Protein AF-A0A0T5ZWZ6-F1 (afdb_monomer)

pLDDT: mean 79.71, std 15.13, range [37.84, 94.94]

Sequence (129 aa):
MPLNRIAGASETERLTGFVHGKEASDLEERFARALDRAGKDYRFEYLVLSNVGLPGEENQIDFVVEDIYPVEIDGNFTHKSAEQKAHDQQRDAILNEQLSDWGWYPIDRIPGDFLETQEAANQIVGEKF

Radius of gyration: 15.21 Å; Cα contacts (8 Å, |Δi|>4): 170; chains: 1; bounding box: 36×29×42 Å

Organism: NCBI:txid1576480

Secondary structure (DSSP, 8-state):
------TTS-TT----SEETTEE--HHHHHHHHHHHHHT--EEEEEE---S---TT---EEEEEETTTEEEEEE--GGG--HHHHHHHHHHHHHHHHHHHHTTPPPPEEEEGGGGSSHHHHHHHHHHH-

Nearest PDB structures (foldseek):
  8w2p-assembly1_A  TM=4.922E-01  e=2.908E-01  Geobacillus stearothermophilus
  4xtr-assembly1_B  TM=4.446E-01  e=2.533E+00  Saccharomyces cerevisiae S288C
  8btp-assembly1_A  TM=2.943E-01  e=5.941E+00  Bacillus cereus MSX-D12

Solvent-accessible surface area (backbone atoms only — not comparable to full-atom values): 7723 Å² total; per-residue (Å²): 135,87,77,88,76,76,93,74,72,61,99,78,72,83,76,82,50,50,51,98,88,39,85,34,54,75,43,54,35,28,42,52,50,21,33,57,71,72,70,49,54,66,40,75,64,39,71,54,91,61,99,68,66,63,91,94,54,80,52,60,37,50,28,27,39,74,86,38,41,35,32,37,76,38,68,66,73,88,72,66,49,74,65,55,52,53,49,53,53,52,52,49,53,49,48,31,54,57,31,46,77,72,71,29,49,62,74,42,75,45,55,31,82,55,27,76,40,58,67,43,16,36,48,53,41,72,74,73,111

Foldseek 3Di:
DDDDDPPDADPPPPDPCDDPRDGHDLLLSLLSVLCVVVVWDKDAFDFDPDPDADVPDGLTFGMDTPVAAGEHEAEAPPDDDPVNVVVVVVSQVRVQVVSVVVVHDGYHYDYSVQRSYSVSSNVVSVVPD

Structure (mmCIF, N/CA/C/O backbone):
data_AF-A0A0T5ZWZ6-F1
#
_entry.id   AF-A0A0T5ZWZ6-F1
#
loop_
_atom_site.group_PDB
_atom_site.id
_atom_site.type_symbol
_atom_site.label_atom_id
_atom_site.label_alt_id
_atom_site.label_comp_id
_atom_site.label_asym_id
_atom_site.label_entity_id
_atom_site.label_seq_id
_atom_site.pdbx_PDB_ins_code
_atom_site.Cartn_x
_atom_site.Cartn_y
_atom_site.Cartn_z
_atom_site.occupancy
_atom_site.B_iso_or_equiv
_atom_site.auth_seq_id
_atom_site.auth_comp_id
_atom_site.auth_asym_id
_atom_site.auth_atom_id
_atom_site.pdbx_PDB_model_num
ATOM 1 N N . MET A 1 1 ? 9.365 5.592 26.910 1.00 37.84 1 MET A N 1
ATOM 2 C CA . MET A 1 1 ? 9.157 6.967 26.406 1.00 37.84 1 MET A CA 1
ATOM 3 C C . MET A 1 1 ? 7.889 6.928 25.564 1.00 37.84 1 MET A C 1
ATOM 5 O O . MET A 1 1 ? 7.915 6.170 24.606 1.00 37.84 1 MET A O 1
ATOM 9 N N . PRO A 1 2 ? 6.767 7.586 25.907 1.00 43.12 2 PRO A N 1
ATOM 10 C CA . PRO A 1 2 ? 5.621 7.606 25.006 1.00 43.12 2 PRO A CA 1
ATOM 11 C C . PRO A 1 2 ? 5.779 8.741 23.986 1.00 43.12 2 PRO A C 1
ATOM 13 O O . PRO A 1 2 ? 6.059 9.881 24.356 1.00 43.12 2 PRO A O 1
ATOM 16 N N . LEU A 1 3 ? 5.645 8.388 22.706 1.00 48.25 3 LEU A N 1
ATOM 17 C CA . LEU A 1 3 ? 5.643 9.299 21.565 1.00 48.25 3 LEU A CA 1
ATOM 18 C C . LEU A 1 3 ? 4.309 10.055 21.490 1.00 48.25 3 LEU A C 1
ATOM 20 O O . LEU A 1 3 ? 3.244 9.539 21.829 1.00 48.25 3 LEU A O 1
ATOM 24 N N . ASN A 1 4 ? 4.421 11.313 21.084 1.00 48.41 4 ASN A N 1
ATOM 25 C CA . ASN A 1 4 ? 3.397 12.345 21.068 1.00 48.41 4 ASN A CA 1
ATOM 26 C C . ASN A 1 4 ? 2.281 11.997 20.059 1.00 48.41 4 ASN A C 1
ATOM 28 O O . ASN A 1 4 ? 2.391 12.322 18.880 1.00 48.41 4 ASN A O 1
ATOM 32 N N . ARG A 1 5 ? 1.225 11.305 20.509 1.00 48.03 5 ARG A N 1
ATOM 33 C CA . ARG A 1 5 ? 0.067 10.948 19.673 1.00 48.03 5 ARG A CA 1
ATOM 34 C C . ARG A 1 5 ? -0.740 12.213 19.367 1.00 48.03 5 ARG A C 1
ATOM 36 O O . ARG A 1 5 ? -1.247 12.859 20.283 1.00 48.03 5 ARG A O 1
ATOM 43 N N . ILE A 1 6 ? -0.819 12.584 18.092 1.00 52.12 6 ILE A N 1
ATOM 44 C CA . ILE A 1 6 ? -1.563 13.758 17.630 1.00 52.12 6 ILE A CA 1
ATOM 45 C C . ILE A 1 6 ? -3.054 13.501 17.890 1.00 52.12 6 ILE A C 1
ATOM 47 O O . ILE A 1 6 ? -3.626 12.507 17.445 1.00 52.12 6 ILE A O 1
ATOM 51 N N . ALA A 1 7 ? -3.663 14.379 18.685 1.00 42.72 7 ALA A N 1
ATOM 52 C CA . ALA A 1 7 ? -5.060 14.319 19.089 1.00 42.72 7 ALA A CA 1
ATOM 53 C C . ALA A 1 7 ? -5.979 14.647 17.900 1.00 42.72 7 ALA A C 1
ATOM 55 O O . ALA A 1 7 ? -6.340 15.800 17.684 1.00 42.72 7 ALA A O 1
ATOM 56 N N . GLY A 1 8 ? -6.320 13.625 17.117 1.00 41.38 8 GLY A N 1
ATOM 57 C CA . GLY A 1 8 ? -7.314 13.700 16.040 1.00 41.38 8 GLY A CA 1
ATOM 58 C C . GLY A 1 8 ? -8.100 12.404 15.815 1.00 41.38 8 GLY A C 1
ATOM 59 O O . GLY A 1 8 ? -9.098 12.420 15.106 1.00 41.38 8 GLY A O 1
ATOM 60 N N . ALA A 1 9 ? -7.703 11.289 16.437 1.00 45.16 9 ALA A N 1
ATOM 61 C CA . ALA A 1 9 ? -8.484 10.058 16.405 1.00 45.16 9 ALA A CA 1
ATOM 62 C C . ALA A 1 9 ? -9.731 10.230 17.280 1.00 45.16 9 ALA A C 1
ATOM 64 O O . ALA A 1 9 ? -9.617 10.546 18.468 1.00 45.16 9 ALA A O 1
ATOM 65 N N . SER A 1 10 ? -10.917 10.018 16.705 1.00 44.16 10 SER A N 1
ATOM 66 C CA . SER A 1 10 ? -12.135 9.862 17.499 1.00 44.16 10 SER A CA 1
ATOM 67 C C . SER A 1 10 ? -11.864 8.825 18.599 1.00 44.16 10 SER A C 1
ATOM 69 O O . SER A 1 10 ? -11.218 7.808 18.341 1.00 44.16 10 SER A O 1
ATOM 71 N N . GLU A 1 11 ? -12.327 9.060 19.832 1.00 44.25 11 GLU A N 1
ATOM 72 C CA . GLU A 1 11 ? -12.067 8.205 21.012 1.00 44.25 11 GLU A CA 1
ATOM 73 C C . GLU A 1 11 ? -12.544 6.732 20.864 1.00 44.25 11 GLU A C 1
ATOM 75 O O . GLU A 1 11 ? -12.440 5.931 21.796 1.00 44.25 11 GLU A O 1
ATOM 80 N N . THR A 1 12 ? -13.040 6.345 19.685 1.00 51.97 12 THR A N 1
ATOM 81 C CA . THR A 1 12 ? -13.617 5.041 19.349 1.00 51.97 12 THR A CA 1
ATOM 82 C C . THR A 1 12 ? -12.716 4.159 18.479 1.00 51.97 12 THR A C 1
ATOM 84 O O . THR A 1 12 ? -12.848 2.934 18.523 1.00 51.97 12 THR A O 1
ATOM 87 N N . GLU A 1 13 ? -11.767 4.721 17.725 1.00 62.12 13 GLU A N 1
ATOM 88 C CA . GLU A 1 13 ? -10.815 3.938 16.926 1.00 62.12 13 GLU A CA 1
ATOM 89 C C . GLU A 1 13 ? -9.613 3.553 17.789 1.00 62.12 13 GLU A C 1
ATOM 91 O O . GLU A 1 13 ? -8.617 4.267 17.892 1.00 62.12 13 GLU A O 1
ATOM 96 N N . ARG A 1 14 ? -9.692 2.396 18.449 1.00 72.56 14 ARG A N 1
ATOM 97 C CA . ARG A 1 14 ? -8.535 1.838 19.159 1.00 72.56 14 ARG A CA 1
ATOM 98 C C . ARG A 1 14 ? -7.536 1.278 18.154 1.00 72.56 14 ARG A C 1
ATOM 100 O O . ARG A 1 14 ? -7.573 0.078 17.904 1.00 72.56 14 ARG A O 1
ATOM 107 N N . LEU A 1 15 ? -6.708 2.131 17.559 1.00 81.44 15 LEU A N 1
ATOM 108 C CA . LEU A 1 15 ? -5.549 1.719 16.765 1.00 81.44 15 LEU A CA 1
ATOM 109 C C . LEU A 1 15 ? -4.487 1.117 17.691 1.00 81.44 15 LEU A C 1
ATOM 111 O O . LEU A 1 15 ? -4.283 1.577 18.820 1.00 81.44 15 LEU A O 1
ATOM 115 N N . THR A 1 16 ? -3.888 0.027 17.243 1.00 84.88 16 THR A N 1
ATOM 116 C CA . THR A 1 16 ? -2.896 -0.752 17.982 1.00 84.88 16 THR A CA 1
ATOM 117 C C . THR A 1 16 ? -1.470 -0.310 17.667 1.00 84.88 16 THR A C 1
ATOM 119 O O . THR A 1 16 ? -0.595 -0.509 18.508 1.00 84.88 16 T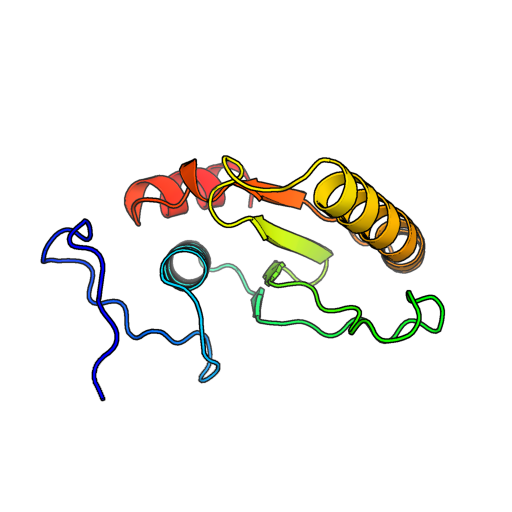HR A O 1
ATOM 122 N N . GLY A 1 17 ? -1.257 0.331 16.516 1.00 85.81 17 GLY A N 1
ATOM 123 C CA . GLY A 1 17 ? 0.043 0.623 15.917 1.00 85.81 17 GLY A CA 1
ATOM 124 C C . GLY A 1 17 ? 0.645 -0.577 15.185 1.00 85.81 17 GLY A C 1
ATOM 125 O O . GLY A 1 17 ? 1.853 -0.599 14.966 1.00 85.81 17 GLY A O 1
ATOM 126 N N . PHE A 1 18 ? -0.157 -1.607 14.881 1.00 87.62 18 PHE A N 1
ATOM 127 C CA . PHE A 1 18 ? 0.334 -2.841 14.272 1.00 87.62 18 PHE A CA 1
ATOM 128 C C . PHE A 1 18 ? -0.607 -3.403 13.206 1.00 87.62 18 PHE A C 1
ATOM 130 O O . PHE A 1 18 ? -1.823 -3.452 13.388 1.00 87.62 18 PHE A O 1
ATOM 137 N N . VAL A 1 19 ? -0.015 -3.950 12.142 1.00 89.06 19 VAL A N 1
ATOM 138 C CA . VAL A 1 19 ? -0.687 -4.768 11.123 1.00 89.06 19 VAL A CA 1
ATOM 139 C C . VAL A 1 19 ? 0.049 -6.101 11.019 1.00 89.06 19 VAL A C 1
ATOM 141 O O . VAL A 1 19 ? 1.259 -6.147 10.813 1.00 89.06 19 VAL A O 1
ATOM 144 N N . HIS A 1 20 ? -0.660 -7.215 11.229 1.00 88.94 20 HIS A N 1
ATOM 145 C CA . HIS A 1 20 ? -0.079 -8.570 11.234 1.00 88.94 20 HIS A CA 1
ATOM 146 C C . HIS A 1 20 ? 1.173 -8.736 12.129 1.00 88.94 20 HIS A C 1
ATOM 148 O O . HIS A 1 20 ? 2.060 -9.537 11.841 1.00 88.94 20 HIS A O 1
ATOM 154 N N . GLY A 1 21 ? 1.242 -7.990 13.237 1.00 86.19 21 GLY A N 1
ATOM 155 C CA . GLY A 1 21 ? 2.364 -8.030 14.183 1.00 86.19 21 GLY A CA 1
ATOM 156 C C . GLY A 1 21 ? 3.584 -7.195 13.781 1.00 86.19 21 GLY A C 1
ATOM 157 O O . GLY A 1 21 ? 4.572 -7.208 14.513 1.00 86.19 21 GLY A O 1
ATOM 158 N N . LYS A 1 22 ? 3.515 -6.463 12.666 1.00 87.50 22 LYS A N 1
ATOM 159 C CA . LYS A 1 22 ? 4.511 -5.467 12.257 1.00 87.50 22 LYS A CA 1
ATOM 160 C C . LYS A 1 22 ? 4.048 -4.065 12.633 1.00 87.50 22 LYS A C 1
ATOM 162 O O . LYS A 1 22 ? 2.842 -3.838 12.708 1.00 87.50 22 LYS A O 1
ATOM 167 N N . GLU A 1 23 ? 4.990 -3.170 12.916 1.00 87.69 23 GLU A N 1
ATOM 168 C CA . GLU A 1 23 ? 4.686 -1.768 13.226 1.00 87.69 23 GLU A CA 1
ATOM 169 C C . GLU A 1 23 ? 4.026 -1.111 12.012 1.00 87.69 23 GLU A C 1
ATOM 171 O O . GLU A 1 23 ? 4.444 -1.343 10.884 1.00 87.69 23 GLU A O 1
ATOM 176 N N . ALA A 1 24 ? 2.968 -0.345 12.247 1.00 87.62 24 ALA A N 1
ATOM 177 C CA . ALA A 1 24 ? 2.229 0.341 11.201 1.00 87.62 24 ALA A CA 1
ATOM 178 C C . ALA A 1 24 ? 1.825 1.730 11.689 1.00 87.62 24 ALA A C 1
ATOM 180 O O . ALA A 1 24 ? 1.517 1.932 12.869 1.00 87.62 2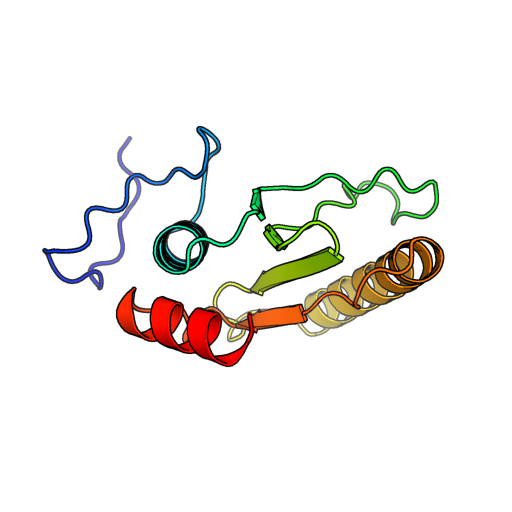4 ALA A O 1
ATOM 181 N N . SER A 1 25 ? 1.796 2.687 10.771 1.00 87.62 25 SER A N 1
ATOM 182 C CA . SER A 1 25 ? 1.211 3.996 11.021 1.00 87.62 25 SER A CA 1
ATOM 183 C C . SER A 1 25 ? -0.307 3.905 11.195 1.00 87.62 25 SER A C 1
ATOM 185 O O . SER A 1 25 ? -0.963 2.951 10.770 1.00 87.62 25 SER A O 1
ATOM 187 N N . ASP A 1 26 ? -0.891 4.952 11.781 1.00 88.00 26 ASP A N 1
ATOM 188 C CA . ASP A 1 26 ? -2.341 5.043 11.967 1.00 88.00 26 ASP A CA 1
ATOM 189 C C . ASP A 1 26 ? -3.110 4.926 10.632 1.00 88.00 26 ASP A C 1
ATOM 191 O O . ASP A 1 26 ? -4.213 4.383 10.598 1.0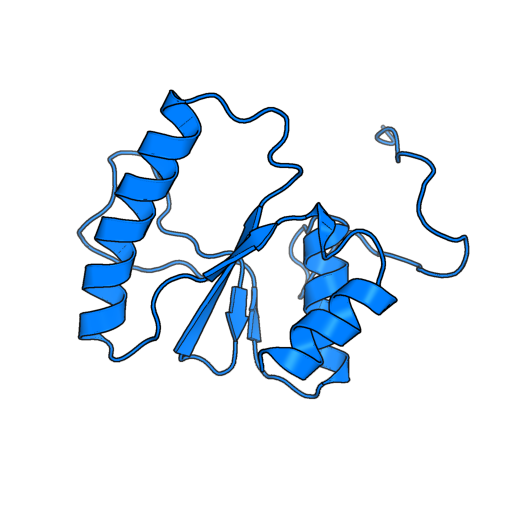0 88.00 26 ASP A O 1
ATOM 195 N N . LEU A 1 27 ? -2.532 5.420 9.529 1.00 90.38 27 LEU A N 1
ATOM 196 C CA . LEU A 1 27 ? -3.134 5.372 8.191 1.00 90.38 27 LEU A CA 1
ATOM 197 C C . LEU A 1 27 ? -3.115 3.950 7.620 1.00 90.38 27 LEU A C 1
ATOM 199 O O . LEU A 1 27 ? -4.135 3.466 7.128 1.00 90.38 27 LEU A O 1
ATOM 203 N N . GLU A 1 28 ? -1.975 3.270 7.727 1.00 90.69 28 GLU A N 1
ATOM 204 C CA . GLU A 1 28 ? -1.808 1.892 7.262 1.00 90.69 28 GLU A CA 1
ATOM 205 C C . GLU A 1 28 ? -2.678 0.929 8.070 1.00 90.69 28 GLU A C 1
ATOM 207 O O . GLU A 1 28 ? -3.333 0.064 7.494 1.00 90.69 28 GLU A O 1
ATOM 212 N N . GLU A 1 29 ? -2.773 1.105 9.393 1.00 91.69 29 GLU A N 1
ATOM 213 C CA . GLU A 1 29 ? -3.657 0.275 10.213 1.00 91.69 29 GLU A CA 1
ATOM 214 C C . GLU A 1 29 ? -5.136 0.487 9.857 1.00 91.69 29 GLU A C 1
ATOM 216 O O . GLU A 1 29 ? -5.901 -0.479 9.804 1.00 91.69 29 GLU A O 1
ATOM 221 N N . ARG A 1 30 ? -5.565 1.723 9.568 1.00 91.81 30 ARG A N 1
ATOM 222 C CA . ARG A 1 30 ? -6.935 1.977 9.086 1.00 91.81 30 ARG A CA 1
ATOM 223 C C . ARG A 1 30 ? -7.196 1.315 7.741 1.00 91.81 30 ARG A C 1
ATOM 225 O O . ARG A 1 30 ? -8.272 0.744 7.556 1.00 91.81 30 ARG A O 1
ATOM 232 N N . PHE A 1 31 ? -6.234 1.382 6.823 1.00 93.31 31 PHE A N 1
ATOM 233 C CA . PHE A 1 31 ? -6.337 0.739 5.517 1.00 93.31 31 PHE A CA 1
ATOM 234 C C . PHE A 1 31 ? -6.421 -0.786 5.652 1.00 93.31 31 PHE A C 1
ATOM 236 O O . PHE A 1 31 ? -7.354 -1.397 5.137 1.00 93.31 31 PHE A O 1
ATOM 243 N N . ALA A 1 32 ? -5.538 -1.384 6.451 1.00 93.19 32 ALA A N 1
ATOM 244 C CA . ALA A 1 32 ? -5.553 -2.805 6.789 1.00 93.19 32 ALA A CA 1
ATOM 245 C C . ALA A 1 32 ? -6.911 -3.250 7.358 1.00 93.19 32 ALA A C 1
ATOM 247 O O . ALA A 1 32 ? -7.529 -4.187 6.862 1.00 93.19 32 ALA A O 1
ATOM 248 N N . ARG A 1 33 ? -7.452 -2.507 8.331 1.00 92.31 33 ARG A N 1
ATOM 249 C CA . ARG A 1 33 ? -8.784 -2.775 8.902 1.00 92.31 33 ARG A CA 1
ATOM 250 C C . ARG A 1 33 ? -9.912 -2.659 7.885 1.00 92.31 33 ARG A C 1
ATOM 252 O O . ARG A 1 33 ? -10.907 -3.378 7.991 1.00 92.31 33 ARG A O 1
ATOM 259 N N . ALA A 1 34 ? -9.798 -1.730 6.940 1.00 93.06 34 ALA A N 1
ATOM 260 C CA . ALA A 1 34 ? -10.777 -1.575 5.874 1.00 93.06 34 ALA A CA 1
ATOM 261 C C . ALA A 1 34 ? -10.743 -2.781 4.919 1.00 93.06 34 ALA A C 1
ATOM 263 O O . ALA A 1 34 ? -11.805 -3.290 4.560 1.00 93.06 34 ALA A O 1
ATOM 264 N N . LEU A 1 35 ? -9.551 -3.289 4.588 1.00 94.19 35 LEU A N 1
ATOM 265 C CA . LEU A 1 35 ? -9.367 -4.521 3.813 1.00 94.19 35 LEU A CA 1
ATOM 266 C C . LEU A 1 35 ? -9.921 -5.749 4.551 1.00 94.19 35 LEU A C 1
ATOM 268 O O . LEU A 1 35 ? -10.729 -6.482 3.979 1.00 94.19 35 LEU A O 1
ATOM 272 N N . ASP A 1 36 ? -9.591 -5.913 5.838 1.00 92.44 36 ASP A N 1
ATOM 273 C CA . ASP A 1 36 ? -10.132 -6.978 6.698 1.00 92.44 36 ASP A CA 1
ATOM 274 C C . ASP A 1 36 ? -11.666 -6.957 6.712 1.00 92.44 36 ASP A C 1
ATOM 276 O O . ASP A 1 36 ? -12.334 -7.984 6.569 1.00 92.44 36 ASP A O 1
ATOM 280 N N . ARG A 1 37 ? -12.252 -5.762 6.859 1.00 90.44 37 ARG A N 1
ATOM 281 C CA . ARG A 1 37 ? -13.705 -5.565 6.851 1.00 90.44 37 ARG A CA 1
ATOM 282 C C . ARG A 1 37 ? -14.326 -5.933 5.503 1.00 90.44 37 ARG A C 1
ATOM 284 O O . ARG A 1 37 ? -15.429 -6.480 5.486 1.00 90.44 37 ARG A O 1
ATOM 291 N N . ALA A 1 38 ? -13.660 -5.602 4.401 1.00 91.00 38 ALA A N 1
ATOM 292 C CA . ALA A 1 38 ? -14.097 -5.934 3.049 1.00 91.00 38 ALA A CA 1
ATOM 293 C C . ALA A 1 38 ? -13.875 -7.417 2.694 1.00 91.00 38 ALA A C 1
ATOM 295 O O . ALA A 1 38 ? -14.344 -7.867 1.649 1.00 91.00 38 ALA A O 1
ATOM 296 N N . GLY A 1 39 ? -13.204 -8.185 3.562 1.00 91.69 39 GLY A N 1
ATOM 297 C CA . GLY A 1 39 ? -12.867 -9.586 3.317 1.00 91.69 39 GLY A CA 1
ATOM 298 C C . GLY A 1 39 ? -11.809 -9.751 2.229 1.00 91.69 39 GLY A C 1
ATOM 299 O O . GLY A 1 39 ? -11.849 -10.734 1.492 1.00 91.69 39 GLY A O 1
ATOM 300 N N . LYS A 1 40 ? -10.914 -8.767 2.091 1.00 93.50 40 LYS A N 1
ATOM 301 C CA . LYS A 1 40 ? -9.834 -8.770 1.108 1.00 93.50 40 LYS A CA 1
ATOM 302 C C . LYS A 1 40 ? -8.587 -9.384 1.718 1.00 93.50 40 LYS A C 1
ATOM 304 O O . LYS A 1 40 ? -8.150 -8.965 2.786 1.00 93.50 40 LYS A O 1
ATOM 309 N N . ASP A 1 41 ? -7.997 -10.341 1.015 1.00 94.12 41 ASP A N 1
ATOM 310 C CA . ASP A 1 41 ? -6.681 -10.857 1.373 1.00 94.12 41 ASP A CA 1
ATOM 311 C C . ASP A 1 41 ? -5.619 -9.811 1.032 1.00 94.12 41 ASP A C 1
ATOM 313 O O . ASP A 1 41 ? -5.645 -9.217 -0.049 1.00 94.12 41 ASP A O 1
ATOM 317 N N . TYR A 1 42 ? -4.671 -9.579 1.939 1.00 94.94 42 TYR A N 1
ATOM 318 C CA . TYR A 1 42 ? -3.561 -8.673 1.675 1.00 94.94 42 TYR A CA 1
ATOM 319 C C . TYR A 1 42 ? -2.279 -9.071 2.402 1.00 94.94 42 TYR A C 1
ATOM 321 O O . TYR A 1 42 ? -2.282 -9.729 3.447 1.00 94.94 42 TYR A O 1
ATOM 329 N N . ARG A 1 43 ? -1.152 -8.624 1.850 1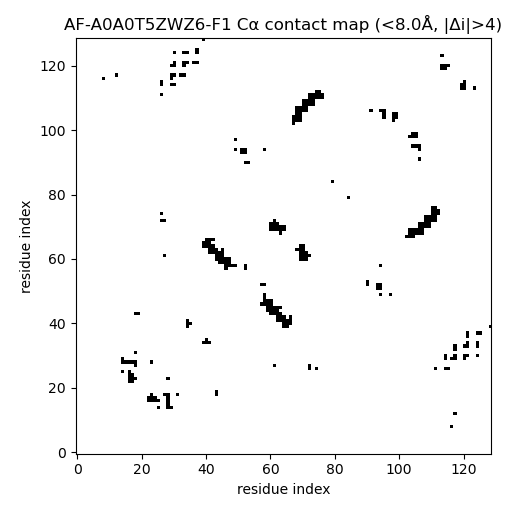.00 93.75 43 ARG A N 1
ATOM 330 C CA . ARG A 1 43 ? 0.174 -8.719 2.466 1.00 93.75 43 ARG A CA 1
ATOM 331 C C . ARG A 1 43 ? 0.627 -7.325 2.857 1.00 93.75 43 ARG A C 1
ATOM 333 O O . ARG A 1 43 ? 0.585 -6.433 2.022 1.00 93.75 43 ARG A O 1
ATOM 340 N N . PHE A 1 44 ? 1.062 -7.167 4.102 1.00 93.12 44 PHE A N 1
ATOM 341 C CA . PHE A 1 44 ? 1.619 -5.914 4.608 1.00 93.12 44 PHE A CA 1
ATOM 342 C C . PHE A 1 44 ? 3.148 -5.944 4.536 1.00 93.12 44 PHE A C 1
ATOM 344 O O . PHE A 1 44 ? 3.770 -6.947 4.927 1.00 93.12 44 PHE A O 1
ATOM 351 N N . GLU A 1 45 ? 3.741 -4.845 4.073 1.00 89.19 45 GLU A N 1
ATOM 352 C CA . GLU A 1 45 ? 5.179 -4.658 3.912 1.00 89.19 45 GLU A CA 1
ATOM 353 C C . GLU A 1 45 ? 5.793 -5.768 3.038 1.00 89.19 45 GLU A C 1
ATOM 355 O O . GLU A 1 45 ? 6.642 -6.560 3.473 1.00 89.19 45 GLU A O 1
ATOM 360 N N . TYR A 1 46 ? 5.295 -5.886 1.808 1.00 87.75 46 TYR A N 1
ATOM 361 C CA . TYR A 1 46 ? 5.716 -6.905 0.859 1.00 87.75 46 TYR A CA 1
ATOM 362 C C . TYR A 1 46 ? 7.045 -6.529 0.203 1.00 87.75 46 TYR A C 1
ATOM 364 O O . TYR A 1 46 ? 7.138 -5.557 -0.542 1.00 87.75 46 TYR A O 1
ATOM 372 N N . LEU A 1 47 ? 8.077 -7.336 0.448 1.00 85.56 47 LEU A N 1
ATOM 373 C CA . LEU A 1 47 ? 9.376 -7.173 -0.194 1.00 85.56 47 LEU A CA 1
ATOM 374 C C . LEU A 1 47 ? 9.351 -7.755 -1.613 1.00 85.56 47 LEU A C 1
ATOM 376 O O . LEU A 1 47 ? 9.250 -8.971 -1.803 1.00 85.56 47 LEU A O 1
ATOM 380 N N . VAL A 1 48 ? 9.514 -6.890 -2.608 1.00 80.69 48 VAL A N 1
ATOM 381 C CA . VAL A 1 48 ? 9.730 -7.259 -4.005 1.00 80.69 48 VAL A CA 1
ATOM 382 C C . VAL A 1 48 ? 11.197 -7.642 -4.178 1.00 80.69 48 VAL A C 1
ATOM 384 O O . VAL A 1 48 ? 12.097 -6.802 -4.201 1.00 80.69 48 VAL A O 1
ATOM 387 N N . LEU A 1 49 ? 11.450 -8.940 -4.330 1.00 73.25 49 LEU A N 1
ATOM 388 C CA . LEU A 1 49 ? 12.774 -9.467 -4.661 1.00 73.25 49 LEU A CA 1
ATOM 389 C C . LEU A 1 49 ? 13.084 -9.202 -6.140 1.00 73.25 49 LEU A C 1
ATOM 391 O O . LEU A 1 49 ? 13.003 -10.105 -6.971 1.00 73.25 49 LEU A O 1
ATOM 395 N N . SER A 1 50 ? 13.408 -7.957 -6.483 1.00 66.06 50 SER A N 1
ATOM 396 C CA . SER A 1 50 ? 13.890 -7.614 -7.820 1.00 66.06 50 SER A CA 1
ATOM 397 C C . SER A 1 50 ? 15.423 -7.538 -7.841 1.00 66.06 50 SER A C 1
ATOM 399 O O . SER A 1 50 ? 16.072 -7.164 -6.864 1.00 66.06 50 SER A O 1
ATOM 401 N N . ASN A 1 51 ? 16.010 -7.862 -8.995 1.00 60.97 51 ASN A N 1
ATOM 402 C CA . ASN A 1 51 ? 17.427 -7.594 -9.277 1.00 60.97 51 ASN A CA 1
ATOM 403 C C . ASN A 1 51 ? 17.661 -6.142 -9.740 1.00 60.97 51 ASN A C 1
ATOM 405 O O . ASN A 1 51 ? 18.789 -5.771 -10.064 1.00 60.97 51 ASN A O 1
ATOM 409 N N . VAL A 1 52 ? 16.590 -5.348 -9.825 1.00 57.16 52 VAL A N 1
ATOM 410 C CA . VAL A 1 52 ? 16.555 -4.000 -10.392 1.00 57.16 52 VAL A CA 1
ATOM 411 C C . VAL A 1 52 ? 15.972 -3.079 -9.322 1.00 57.16 52 VAL A C 1
ATOM 413 O O . VAL A 1 52 ? 14.762 -2.920 -9.195 1.00 57.16 52 VAL A O 1
ATOM 416 N N . GLY A 1 53 ? 16.841 -2.548 -8.470 1.00 59.75 53 GLY A N 1
ATOM 417 C CA . GLY A 1 53 ? 16.484 -1.629 -7.393 1.00 59.75 53 GLY A CA 1
ATOM 418 C C . GLY A 1 53 ? 17.477 -0.482 -7.328 1.00 59.75 53 GLY A C 1
ATOM 419 O O . GLY A 1 53 ? 18.604 -0.595 -7.824 1.00 59.75 53 GLY A O 1
ATOM 420 N N . LEU A 1 54 ? 17.061 0.631 -6.729 1.00 59.00 54 LEU A N 1
ATOM 421 C CA . LEU A 1 54 ? 17.983 1.722 -6.452 1.00 59.00 54 LEU A CA 1
ATOM 422 C C . LEU A 1 54 ? 18.998 1.259 -5.386 1.00 59.00 54 LEU A C 1
ATOM 424 O O . LEU A 1 54 ? 18.619 0.601 -4.414 1.00 59.00 54 LEU A O 1
ATOM 428 N N . PRO A 1 55 ? 20.306 1.531 -5.560 1.00 53.84 55 PRO A N 1
ATOM 429 C CA . PRO A 1 55 ? 21.320 1.080 -4.614 1.00 53.84 55 PRO A CA 1
ATOM 430 C C . PRO A 1 55 ? 21.047 1.609 -3.201 1.00 53.84 55 PRO A C 1
ATOM 432 O O . PRO A 1 55 ? 21.103 2.814 -2.970 1.00 53.84 55 PRO A O 1
ATOM 435 N N . GLY A 1 56 ? 20.817 0.698 -2.253 1.00 56.97 56 GLY A N 1
ATOM 436 C CA . GLY A 1 56 ? 20.547 1.043 -0.854 1.00 56.97 56 GLY A CA 1
ATOM 437 C C . GLY A 1 56 ? 19.068 1.208 -0.502 1.00 56.97 56 GLY A C 1
ATOM 438 O O . GLY A 1 56 ? 18.787 1.537 0.647 1.00 56.97 56 GLY A O 1
ATOM 439 N N . GLU A 1 57 ? 18.147 0.951 -1.435 1.00 61.62 57 GLU A N 1
ATOM 440 C CA . GLU A 1 57 ? 16.712 0.898 -1.149 1.00 61.62 57 GLU A CA 1
ATOM 441 C C . GLU A 1 57 ? 16.184 -0.533 -1.114 1.00 61.62 57 GLU A C 1
ATOM 443 O O . GLU A 1 57 ? 16.493 -1.363 -1.973 1.00 61.62 57 GLU A O 1
ATOM 448 N N . GLU A 1 58 ? 15.352 -0.809 -0.112 1.00 65.88 58 GLU A N 1
ATOM 449 C CA . GLU A 1 58 ? 14.525 -2.004 -0.101 1.00 65.88 58 GLU A CA 1
ATOM 450 C C . GLU A 1 58 ? 13.331 -1.759 -1.026 1.00 65.88 58 GLU A C 1
ATOM 452 O O . GLU A 1 58 ? 12.581 -0.799 -0.866 1.00 65.88 58 GLU A O 1
ATOM 457 N N . ASN A 1 59 ? 13.167 -2.632 -2.017 1.00 77.50 59 ASN A N 1
ATOM 458 C CA . ASN A 1 59 ? 12.035 -2.627 -2.937 1.00 77.50 59 ASN A CA 1
ATOM 459 C C . ASN A 1 59 ? 10.788 -3.165 -2.218 1.00 77.50 59 ASN A C 1
ATOM 461 O O . ASN A 1 59 ? 10.310 -4.258 -2.505 1.00 77.50 59 ASN A O 1
ATOM 465 N N . GLN A 1 60 ? 10.320 -2.445 -1.208 1.00 84.69 60 GLN A N 1
ATOM 466 C CA . GLN A 1 60 ? 9.192 -2.825 -0.371 1.00 84.69 60 GLN A CA 1
ATOM 467 C C . GLN A 1 60 ? 7.949 -2.036 -0.778 1.00 84.69 60 GLN A C 1
ATOM 469 O O . GLN A 1 60 ? 8.046 -0.846 -1.048 1.00 84.69 60 GLN A O 1
ATOM 474 N N . ILE A 1 61 ? 6.809 -2.723 -0.821 1.00 87.44 61 ILE A N 1
ATOM 475 C CA . ILE A 1 61 ? 5.483 -2.155 -1.074 1.00 87.44 61 ILE A CA 1
ATOM 476 C C . ILE A 1 61 ? 4.666 -2.291 0.212 1.00 87.44 61 ILE A C 1
ATOM 478 O O . ILE A 1 61 ? 4.616 -3.386 0.784 1.00 87.44 61 ILE A O 1
ATOM 482 N N . ASP A 1 62 ? 4.007 -1.220 0.651 1.00 88.88 62 ASP A N 1
ATOM 483 C CA . ASP A 1 62 ? 3.255 -1.206 1.916 1.00 88.88 62 ASP A CA 1
ATOM 484 C C . ASP A 1 62 ? 2.160 -2.276 1.945 1.00 88.88 62 ASP A C 1
ATOM 486 O O . ASP A 1 62 ? 2.039 -3.024 2.913 1.00 88.88 62 ASP A O 1
ATOM 490 N N . PHE A 1 63 ? 1.384 -2.404 0.867 1.00 92.75 63 PHE A N 1
ATOM 491 C CA . PHE A 1 63 ? 0.322 -3.397 0.757 1.00 92.75 63 PHE A CA 1
ATOM 492 C C . PHE A 1 63 ? 0.315 -4.079 -0.607 1.00 92.75 63 PHE A C 1
ATOM 494 O O . PHE A 1 63 ? 0.490 -3.454 -1.645 1.00 92.75 63 PHE A O 1
ATOM 501 N N . VAL A 1 64 ? 0.025 -5.376 -0.619 1.00 93.19 64 VAL A N 1
ATOM 502 C CA . VAL A 1 64 ? -0.379 -6.095 -1.832 1.00 93.19 64 VAL A CA 1
ATOM 503 C C . VAL A 1 64 ? -1.726 -6.735 -1.563 1.00 93.19 64 VAL A C 1
ATOM 505 O O . VAL A 1 64 ? -1.810 -7.657 -0.753 1.00 93.19 64 VAL A O 1
ATOM 508 N N . VAL A 1 65 ? -2.769 -6.237 -2.218 1.00 93.75 65 VAL A N 1
ATOM 509 C CA . VAL A 1 65 ? -4.153 -6.703 -2.083 1.00 93.75 65 VAL A CA 1
ATOM 510 C C . VAL A 1 65 ? -4.439 -7.760 -3.154 1.00 93.75 65 VAL A C 1
ATOM 512 O O . VAL A 1 65 ? -4.021 -7.617 -4.304 1.00 93.75 65 VAL A O 1
ATOM 515 N N . GLU A 1 66 ? -5.105 -8.851 -2.769 1.00 91.69 66 GLU A N 1
ATOM 516 C CA . GLU A 1 66 ? -5.451 -9.999 -3.627 1.00 91.69 66 GLU A CA 1
ATOM 517 C C . GLU A 1 66 ? -4.265 -10.542 -4.453 1.00 91.69 66 GLU A C 1
ATOM 519 O O . GLU A 1 66 ? -4.431 -11.019 -5.572 1.00 91.69 66 GLU A O 1
ATOM 524 N N . ASP A 1 67 ? -3.048 -10.453 -3.903 1.00 87.38 67 ASP A N 1
ATOM 525 C CA . ASP A 1 67 ? -1.784 -10.890 -4.515 1.00 87.38 67 ASP A CA 1
ATOM 526 C C . ASP A 1 67 ? -1.408 -10.225 -5.857 1.00 87.38 67 ASP A C 1
ATOM 528 O O . ASP A 1 67 ? -0.408 -10.620 -6.454 1.00 87.38 67 ASP A O 1
ATOM 532 N N . ILE A 1 68 ? -2.160 -9.225 -6.334 1.00 90.62 68 ILE A N 1
ATOM 533 C CA . ILE A 1 68 ? -1.923 -8.589 -7.645 1.00 90.62 68 ILE A CA 1
ATOM 534 C C . ILE A 1 68 ? -2.058 -7.062 -7.649 1.00 90.62 68 ILE A C 1
ATOM 536 O O . ILE A 1 68 ? -1.683 -6.439 -8.644 1.00 90.62 68 ILE A O 1
ATOM 540 N N . TYR A 1 69 ? -2.592 -6.456 -6.583 1.00 92.31 69 TYR A N 1
ATOM 541 C CA . TYR A 1 69 ? -2.790 -5.009 -6.472 1.00 92.31 69 TYR A CA 1
ATOM 542 C C . TYR A 1 69 ? -1.803 -4.405 -5.468 1.00 92.31 69 TYR A C 1
ATOM 544 O O . TYR A 1 69 ? -2.071 -4.412 -4.264 1.00 92.31 69 TYR A O 1
ATOM 552 N N . PRO A 1 70 ? -0.653 -3.898 -5.929 1.00 92.38 70 PRO A N 1
ATOM 553 C CA . PRO A 1 70 ? 0.289 -3.203 -5.070 1.00 92.38 70 PRO A CA 1
ATOM 554 C C . PRO A 1 70 ? -0.212 -1.794 -4.732 1.00 92.38 70 PRO A C 1
ATOM 556 O O . PRO A 1 70 ? -0.626 -1.038 -5.612 1.00 92.38 70 PRO A O 1
ATOM 559 N N . VAL A 1 71 ? -0.161 -1.444 -3.450 1.00 92.12 71 VAL A N 1
ATOM 560 C CA . VAL A 1 71 ? -0.670 -0.189 -2.899 1.00 92.12 71 VAL A CA 1
ATOM 561 C C . VAL A 1 71 ? 0.349 0.399 -1.928 1.00 92.12 71 VAL A C 1
ATOM 563 O O . VAL A 1 71 ? 0.871 -0.302 -1.064 1.00 92.12 71 VAL A O 1
ATOM 566 N N . GLU A 1 72 ? 0.590 1.698 -2.054 1.00 90.94 72 GLU A N 1
ATOM 567 C CA . GLU A 1 72 ? 1.456 2.485 -1.172 1.00 90.94 72 GLU A CA 1
ATOM 568 C C . GLU A 1 72 ? 0.634 3.567 -0.472 1.00 90.94 72 GLU A C 1
ATOM 570 O O . GLU A 1 72 ? -0.170 4.258 -1.108 1.00 90.94 72 GLU A O 1
ATOM 575 N N . ILE A 1 73 ? 0.838 3.730 0.832 1.00 88.62 73 ILE A N 1
ATOM 576 C CA . ILE A 1 73 ? 0.135 4.716 1.646 1.00 88.62 73 ILE A CA 1
ATOM 577 C C . ILE A 1 73 ? 1.042 5.925 1.845 1.00 88.62 73 ILE A C 1
ATOM 579 O O . ILE A 1 73 ? 1.988 5.916 2.627 1.00 88.62 73 ILE A O 1
ATOM 583 N N . ASP A 1 74 ? 0.737 7.013 1.142 1.00 80.94 74 ASP A N 1
ATOM 584 C CA . ASP A 1 74 ? 1.574 8.205 1.194 1.00 80.94 74 ASP A CA 1
ATOM 585 C C . ASP A 1 74 ? 1.165 9.121 2.354 1.00 80.94 74 ASP A C 1
ATOM 587 O O . ASP A 1 74 ? 0.140 9.806 2.295 1.00 80.94 74 ASP A O 1
ATOM 591 N N . GLY A 1 75 ? 1.965 9.152 3.421 1.00 67.44 75 GLY A N 1
ATOM 592 C CA . GLY A 1 75 ? 1.774 10.092 4.527 1.00 67.44 75 GLY A CA 1
ATOM 593 C C . GLY A 1 75 ? 1.790 11.551 4.048 1.00 67.44 75 GLY A C 1
ATOM 594 O O . GLY A 1 75 ? 2.593 11.908 3.191 1.00 67.44 75 GLY A O 1
ATOM 595 N N . ASN A 1 76 ? 0.896 12.388 4.597 1.00 58.09 76 ASN A N 1
ATOM 596 C CA . ASN A 1 76 ? 0.587 13.766 4.171 1.00 58.09 76 ASN A CA 1
ATOM 597 C C . ASN A 1 76 ? 1.579 14.401 3.178 1.00 58.09 76 ASN A C 1
ATOM 599 O O . ASN A 1 76 ? 2.639 14.931 3.527 1.00 58.09 76 ASN A O 1
ATOM 603 N N . PHE A 1 77 ? 1.147 14.414 1.917 1.00 51.94 77 PHE A N 1
ATOM 604 C CA . PHE A 1 77 ? 1.865 14.870 0.722 1.00 51.94 77 PHE A CA 1
ATOM 605 C C . PHE A 1 77 ? 2.306 16.347 0.762 1.00 51.94 77 PHE A C 1
ATOM 607 O O . PHE A 1 77 ? 3.038 16.823 -0.114 1.00 51.94 77 PHE A O 1
ATOM 614 N N . THR A 1 78 ? 1.850 17.097 1.766 1.00 51.22 78 THR A N 1
ATOM 615 C CA . THR A 1 78 ? 2.048 18.539 1.935 1.00 51.22 78 THR A CA 1
ATOM 616 C C . THR A 1 78 ? 3.494 18.939 2.241 1.00 51.22 78 THR A C 1
ATOM 618 O O . THR A 1 78 ? 3.817 20.121 2.117 1.00 51.22 78 THR A O 1
ATOM 621 N N . HIS A 1 79 ? 4.387 17.989 2.551 1.00 55.50 79 HIS A N 1
ATOM 622 C CA . HIS A 1 79 ? 5.786 18.290 2.892 1.00 55.50 79 HIS A CA 1
ATOM 623 C C . HIS A 1 79 ? 6.861 17.579 2.053 1.00 55.50 79 HIS A C 1
ATOM 625 O O . HIS A 1 79 ? 8.042 17.848 2.270 1.00 55.50 79 HIS A O 1
ATOM 631 N N . LYS A 1 80 ? 6.505 16.729 1.076 1.00 64.06 80 LYS A N 1
ATOM 632 C CA . LYS A 1 80 ? 7.515 16.066 0.229 1.00 64.06 80 LYS A CA 1
ATOM 633 C C . LYS A 1 80 ? 8.203 17.063 -0.710 1.00 64.06 80 LYS A C 1
ATOM 635 O O . LYS A 1 80 ? 7.527 17.778 -1.460 1.00 64.06 80 LYS A O 1
ATOM 640 N N . SER A 1 81 ? 9.539 17.087 -0.701 1.00 70.25 81 SER A N 1
ATOM 641 C CA . SER A 1 81 ? 10.331 17.896 -1.636 1.00 70.25 81 SER A CA 1
ATOM 642 C C . SER A 1 81 ? 10.165 17.396 -3.076 1.00 70.25 81 SER A C 1
ATOM 644 O O . SER A 1 81 ? 9.748 16.261 -3.323 1.00 70.25 81 SER A O 1
ATOM 646 N N . ALA A 1 82 ? 10.482 18.246 -4.056 1.00 74.00 82 ALA A N 1
ATOM 647 C CA . ALA A 1 82 ? 10.441 17.850 -5.464 1.00 74.00 82 ALA A CA 1
ATOM 648 C C . ALA A 1 82 ? 11.393 16.677 -5.760 1.00 74.00 82 ALA A C 1
ATOM 650 O O . ALA A 1 82 ? 11.065 15.828 -6.586 1.00 74.00 82 ALA A O 1
ATOM 651 N N . GLU A 1 83 ? 12.530 16.595 -5.059 1.00 73.94 8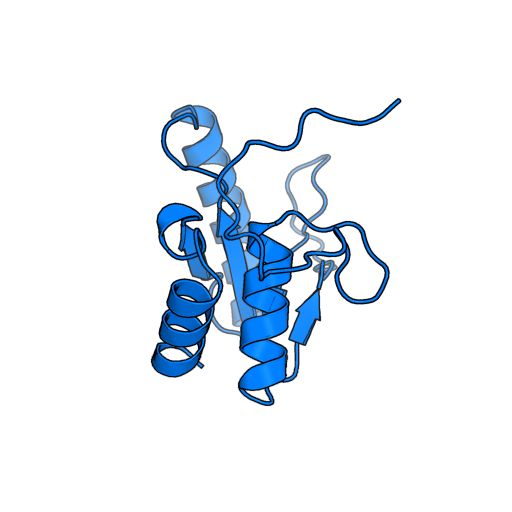3 GLU A N 1
ATOM 652 C CA . GLU A 1 83 ? 13.464 15.477 -5.207 1.00 73.94 83 GLU A CA 1
ATOM 653 C C . GLU A 1 83 ? 12.886 14.171 -4.660 1.00 73.94 83 GLU A C 1
ATOM 655 O O . GLU A 1 83 ? 13.018 13.146 -5.318 1.00 73.94 83 GLU A O 1
ATOM 660 N N . GLN A 1 84 ? 12.186 14.203 -3.519 1.00 70.56 84 GLN A N 1
ATOM 661 C CA . GLN A 1 84 ? 11.529 13.012 -2.963 1.00 70.56 84 GLN A CA 1
ATOM 662 C C . GLN A 1 84 ? 10.454 12.477 -3.911 1.00 70.56 84 GLN A C 1
ATOM 664 O O . GLN A 1 84 ? 10.393 11.281 -4.162 1.00 70.56 84 GLN A O 1
ATOM 669 N N . LYS A 1 85 ? 9.665 13.367 -4.526 1.00 74.94 85 LYS A N 1
ATOM 670 C CA . LYS A 1 85 ? 8.657 12.967 -5.520 1.00 74.94 85 LYS A CA 1
ATOM 671 C C . LYS A 1 85 ? 9.279 12.364 -6.777 1.00 74.94 85 LYS A C 1
ATOM 673 O O . LYS A 1 85 ? 8.754 11.391 -7.303 1.00 74.94 85 LYS A O 1
ATOM 678 N N . ALA A 1 86 ? 10.373 12.944 -7.270 1.00 77.50 86 ALA A N 1
ATOM 679 C CA . ALA A 1 86 ? 11.077 12.408 -8.432 1.00 77.50 86 ALA A CA 1
ATOM 680 C C . ALA A 1 86 ? 11.695 11.034 -8.130 1.00 77.50 86 ALA A C 1
ATOM 682 O O . ALA A 1 86 ? 11.652 10.147 -8.977 1.00 77.50 86 ALA A O 1
ATOM 683 N N . HIS A 1 87 ? 12.225 10.856 -6.921 1.00 77.38 87 HIS A N 1
ATOM 684 C CA . HIS A 1 87 ? 12.784 9.593 -6.458 1.00 77.38 87 HIS A CA 1
ATOM 685 C C . HIS A 1 87 ? 11.716 8.499 -6.336 1.00 77.38 87 HIS A C 1
ATOM 687 O O . HIS A 1 87 ? 11.874 7.430 -6.921 1.00 77.38 87 HIS A O 1
ATOM 693 N N . ASP A 1 88 ? 10.590 8.806 -5.682 1.00 75.94 88 ASP A N 1
ATOM 694 C CA . ASP A 1 88 ? 9.434 7.908 -5.564 1.00 75.94 88 ASP A CA 1
ATOM 695 C C . ASP A 1 88 ? 8.925 7.486 -6.954 1.00 75.94 88 ASP A C 1
ATOM 697 O O . ASP A 1 88 ? 8.722 6.304 -7.216 1.00 75.94 88 ASP A O 1
ATOM 701 N N . GLN A 1 89 ? 8.809 8.431 -7.895 1.00 80.31 89 GLN A N 1
ATOM 702 C CA . GLN A 1 89 ? 8.400 8.134 -9.273 1.00 80.31 89 GLN A CA 1
ATOM 703 C C . GLN A 1 89 ? 9.389 7.233 -10.018 1.00 80.31 89 GLN A C 1
ATOM 705 O O . GLN A 1 89 ? 8.971 6.389 -10.811 1.00 80.31 89 GLN A O 1
ATOM 710 N N . GLN A 1 90 ? 10.694 7.413 -9.803 1.00 82.56 90 GLN A N 1
ATOM 711 C CA . GLN A 1 90 ? 11.710 6.559 -10.417 1.00 82.56 90 GLN A CA 1
ATOM 712 C C . GLN A 1 90 ? 11.667 5.144 -9.846 1.00 82.56 90 GLN A C 1
ATOM 714 O O . GLN A 1 90 ? 11.713 4.185 -10.617 1.00 82.56 90 GLN A O 1
ATOM 719 N N . ARG A 1 91 ? 11.537 5.012 -8.523 1.00 83.06 91 ARG A N 1
ATOM 720 C CA . ARG A 1 91 ? 11.387 3.717 -7.854 1.00 83.06 91 ARG A CA 1
ATOM 721 C C . ARG A 1 91 ? 10.150 2.988 -8.366 1.00 83.06 91 ARG A C 1
ATOM 723 O O . ARG A 1 91 ? 10.252 1.844 -8.800 1.00 83.06 91 ARG A O 1
ATOM 730 N N . ASP A 1 92 ? 9.013 3.674 -8.406 1.00 83.44 92 ASP A N 1
ATOM 731 C CA . ASP A 1 92 ? 7.758 3.097 -8.879 1.00 83.44 92 ASP A CA 1
ATOM 732 C C . ASP A 1 92 ? 7.835 2.677 -10.339 1.00 83.44 92 ASP A C 1
ATOM 734 O O . ASP A 1 92 ? 7.301 1.635 -10.691 1.00 83.44 92 ASP A O 1
ATOM 738 N N . ALA A 1 93 ? 8.503 3.449 -11.200 1.00 84.44 93 ALA A N 1
ATOM 739 C CA . ALA A 1 93 ? 8.678 3.071 -12.599 1.00 84.44 93 ALA A CA 1
ATOM 740 C C . ALA A 1 93 ? 9.436 1.739 -12.728 1.00 84.44 93 ALA A C 1
ATOM 742 O O . ALA A 1 93 ? 8.977 0.847 -13.437 1.00 84.44 93 ALA A O 1
ATOM 743 N N . ILE A 1 94 ? 10.537 1.584 -11.986 1.00 84.06 94 ILE A N 1
ATOM 744 C CA . ILE A 1 94 ? 11.348 0.358 -11.982 1.00 84.06 94 ILE A CA 1
ATOM 745 C C . ILE A 1 94 ? 10.545 -0.826 -11.428 1.00 84.06 94 ILE A C 1
ATOM 747 O O . ILE A 1 94 ? 10.555 -1.917 -12.002 1.00 84.06 94 ILE A O 1
ATOM 751 N N . LEU A 1 95 ? 9.829 -0.621 -10.319 1.00 84.12 95 LEU A N 1
ATOM 752 C CA . LEU A 1 95 ? 8.991 -1.663 -9.729 1.00 84.12 95 LEU A CA 1
ATOM 753 C C . LEU A 1 95 ? 7.839 -2.041 -10.658 1.00 84.12 95 LEU A C 1
ATOM 755 O O . LEU A 1 95 ? 7.585 -3.224 -10.847 1.00 84.12 95 LEU A O 1
ATOM 759 N N . ASN A 1 96 ? 7.183 -1.069 -11.288 1.00 86.81 96 ASN A N 1
ATOM 760 C CA . ASN A 1 96 ? 6.068 -1.306 -12.200 1.00 86.81 96 ASN A CA 1
ATOM 761 C C . ASN A 1 96 ? 6.476 -2.125 -13.426 1.00 86.81 96 ASN A C 1
ATOM 763 O O . ASN A 1 96 ? 5.687 -2.957 -13.868 1.00 86.81 96 ASN A O 1
ATOM 767 N N . GLU A 1 97 ? 7.692 -1.951 -13.953 1.00 85.62 97 GLU A N 1
ATOM 768 C CA . GLU A 1 97 ? 8.214 -2.831 -15.009 1.00 85.62 97 GLU A CA 1
ATOM 769 C C . GLU A 1 97 ? 8.294 -4.286 -14.518 1.00 85.62 97 GLU A C 1
ATOM 771 O O . GLU A 1 97 ? 7.762 -5.193 -15.159 1.00 85.62 97 GLU A O 1
ATOM 776 N N . GLN A 1 98 ? 8.861 -4.509 -13.328 1.00 84.19 98 GLN A N 1
ATOM 777 C CA . GLN A 1 98 ? 8.975 -5.845 -12.737 1.00 84.19 98 GLN A CA 1
ATOM 778 C C . GLN A 1 98 ? 7.613 -6.474 -12.399 1.00 84.19 98 GLN A C 1
ATOM 780 O O . GLN A 1 98 ? 7.420 -7.675 -12.594 1.00 84.19 98 GLN A O 1
ATOM 785 N N . LEU A 1 99 ? 6.683 -5.676 -11.876 1.00 86.88 99 LEU A N 1
ATOM 786 C CA . LEU A 1 99 ? 5.327 -6.086 -11.514 1.00 86.88 99 LEU A CA 1
ATOM 787 C C . LEU A 1 99 ? 4.507 -6.433 -12.761 1.00 86.88 99 LEU A C 1
ATOM 789 O O . LEU A 1 99 ? 3.813 -7.450 -12.784 1.00 86.88 99 LEU A O 1
ATOM 793 N N . SER A 1 100 ? 4.645 -5.643 -13.829 1.00 88.00 100 SER A N 1
ATOM 794 C CA . SER A 1 100 ? 4.023 -5.919 -15.124 1.00 88.00 100 SER A CA 1
ATOM 795 C C . SER A 1 100 ? 4.513 -7.244 -15.714 1.00 88.00 100 SER A C 1
ATOM 797 O O . SER A 1 100 ? 3.703 -8.005 -16.243 1.00 88.00 100 SER A O 1
ATOM 799 N N . ASP A 1 101 ? 5.802 -7.572 -15.580 1.00 86.62 101 ASP A N 1
ATOM 800 C CA . ASP A 1 101 ? 6.343 -8.874 -16.002 1.00 86.62 101 ASP A CA 1
ATOM 801 C C . ASP A 1 101 ? 5.728 -10.054 -15.226 1.00 86.62 101 ASP A C 1
ATOM 803 O O . ASP A 1 101 ? 5.644 -11.172 -15.742 1.00 86.62 101 ASP A O 1
ATOM 807 N N . TRP A 1 102 ? 5.265 -9.820 -13.995 1.00 85.69 102 TRP A N 1
ATOM 808 C CA . TRP A 1 102 ? 4.534 -10.799 -13.180 1.00 85.69 102 TRP A CA 1
ATOM 809 C C . TRP A 1 102 ? 3.020 -10.795 -13.433 1.00 85.69 102 TRP A C 1
ATOM 811 O O . TRP A 1 102 ? 2.306 -11.629 -12.875 1.00 85.69 102 TRP A O 1
ATOM 821 N N . GLY A 1 103 ? 2.523 -9.889 -14.282 1.00 87.81 103 GLY A N 1
ATOM 822 C CA . GLY A 1 103 ? 1.099 -9.716 -14.571 1.00 87.81 103 GLY A CA 1
ATOM 823 C C . GLY A 1 103 ? 0.317 -8.989 -13.473 1.00 87.81 103 GLY A C 1
ATOM 824 O O . GLY A 1 103 ? -0.899 -9.152 -13.395 1.00 87.81 103 GLY A O 1
ATOM 825 N N . TRP A 1 104 ? 0.999 -8.233 -12.610 1.00 91.75 104 TRP A N 1
ATOM 826 C CA . TRP A 1 104 ? 0.381 -7.441 -11.545 1.00 91.75 104 TRP A CA 1
ATOM 827 C C . TRP A 1 104 ? -0.037 -6.059 -12.055 1.00 91.75 104 TRP A C 1
ATOM 829 O O . TRP A 1 104 ? 0.412 -5.594 -13.106 1.00 91.75 104 TRP A O 1
ATOM 839 N N . TYR A 1 105 ? -0.896 -5.390 -11.290 1.00 91.69 105 TYR A N 1
ATOM 840 C CA . TYR A 1 105 ? -1.241 -3.995 -11.537 1.00 91.69 105 TYR A CA 1
ATOM 841 C C . TYR A 1 105 ? -0.082 -3.064 -11.154 1.00 91.69 105 TYR A C 1
ATOM 843 O O . TYR A 1 105 ? 0.757 -3.432 -10.328 1.00 91.69 105 TYR A O 1
ATOM 851 N N . PRO A 1 106 ? -0.010 -1.858 -11.745 1.00 90.50 106 PRO A N 1
ATOM 852 C CA . PRO A 1 106 ? 0.945 -0.854 -11.300 1.00 90.50 106 PRO A CA 1
ATOM 853 C C . PRO A 1 106 ? 0.641 -0.415 -9.863 1.00 90.50 106 PRO A C 1
ATOM 855 O O . PRO A 1 106 ? -0.512 -0.440 -9.432 1.00 90.50 106 PRO A O 1
ATOM 858 N N . ILE A 1 107 ? 1.682 0.022 -9.157 1.00 89.81 107 ILE A N 1
ATOM 859 C CA . ILE A 1 107 ? 1.604 0.583 -7.807 1.00 89.81 107 ILE A CA 1
ATOM 860 C C . ILE A 1 107 ? 0.606 1.742 -7.788 1.00 89.81 107 ILE A C 1
ATOM 862 O O . ILE A 1 107 ? 0.766 2.724 -8.520 1.00 89.81 107 ILE A O 1
ATOM 866 N N . ASP A 1 108 ? -0.401 1.634 -6.924 1.00 90.62 108 ASP A N 1
ATOM 867 C CA . ASP A 1 108 ? -1.363 2.699 -6.654 1.00 90.62 108 ASP A CA 1
ATOM 868 C C . ASP A 1 108 ? -1.005 3.406 -5.343 1.00 90.62 108 ASP A C 1
ATOM 870 O O . ASP A 1 108 ? -0.963 2.793 -4.276 1.00 90.62 108 ASP A O 1
ATOM 874 N N . ARG A 1 109 ? -0.739 4.713 -5.409 1.00 89.19 109 ARG A N 1
ATOM 875 C CA . ARG A 1 109 ? -0.432 5.526 -4.226 1.00 89.19 109 ARG A CA 1
ATOM 876 C C . ARG A 1 109 ? -1.712 6.154 -3.694 1.00 89.19 109 ARG A C 1
ATOM 878 O O . ARG A 1 109 ? -2.302 7.004 -4.361 1.00 89.19 109 ARG A O 1
ATOM 885 N N . ILE A 1 110 ? -2.10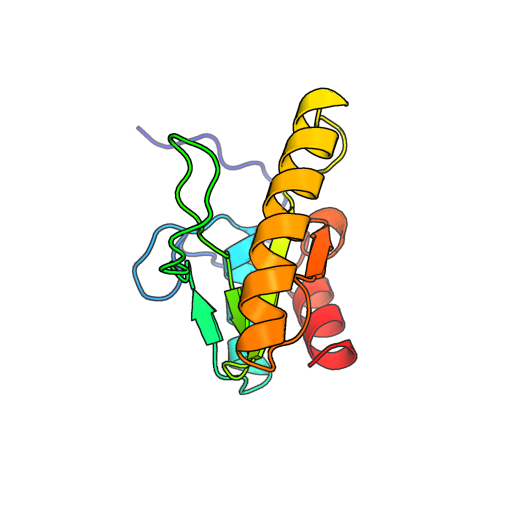9 5.788 -2.479 1.00 88.44 110 ILE A N 1
ATOM 886 C CA . ILE A 1 110 ? -3.248 6.384 -1.778 1.00 88.44 110 ILE A CA 1
ATOM 887 C C . ILE A 1 110 ? -2.725 7.490 -0.855 1.00 88.44 110 ILE A C 1
ATOM 889 O O . ILE A 1 110 ? -1.991 7.199 0.092 1.00 88.44 110 ILE A O 1
ATOM 893 N N . PRO A 1 111 ? -3.092 8.764 -1.087 1.00 85.81 111 PRO A N 1
ATOM 894 C CA . PRO A 1 111 ? -2.727 9.841 -0.178 1.00 85.81 111 PRO A CA 1
ATOM 895 C C . PRO A 1 111 ? -3.375 9.653 1.196 1.00 85.81 111 PRO A C 1
ATOM 897 O O . PRO A 1 111 ? -4.564 9.343 1.293 1.00 85.81 111 PRO A O 1
ATOM 900 N N . GLY A 1 112 ? -2.614 9.919 2.255 1.00 83.75 112 GLY A N 1
ATOM 901 C CA . GLY A 1 112 ? -3.054 9.805 3.644 1.00 83.75 112 GLY A CA 1
ATOM 902 C C . GLY A 1 112 ? -4.281 10.650 3.985 1.00 83.75 112 GLY A C 1
ATOM 903 O O . GLY A 1 112 ? -5.068 10.246 4.837 1.00 83.75 112 GLY A O 1
ATOM 904 N N . ASP A 1 113 ? -4.508 11.746 3.254 1.00 83.50 113 ASP A N 1
ATOM 905 C CA . ASP A 1 113 ? -5.706 12.590 3.365 1.00 83.50 113 ASP A CA 1
ATOM 906 C C . ASP A 1 113 ? -7.010 11.785 3.150 1.00 83.50 113 ASP A C 1
ATOM 908 O O . ASP A 1 113 ? -8.057 12.113 3.704 1.00 83.50 113 ASP A O 1
ATOM 912 N N . PHE A 1 114 ? -6.964 10.691 2.378 1.00 84.06 114 PHE A N 1
ATOM 913 C CA . PHE A 1 114 ? -8.113 9.803 2.155 1.00 84.06 114 PHE A CA 1
ATOM 914 C C . PHE A 1 114 ? -8.266 8.710 3.223 1.00 84.06 114 PHE A C 1
ATOM 916 O O . PHE A 1 114 ? -9.229 7.945 3.194 1.00 84.06 114 PHE A O 1
ATOM 923 N N . LEU A 1 115 ? -7.329 8.629 4.168 1.00 85.88 115 LEU A N 1
ATOM 924 C CA . LEU A 1 115 ? -7.259 7.622 5.230 1.00 85.88 115 LEU A CA 1
ATOM 925 C C . LEU A 1 115 ? -7.240 8.264 6.631 1.00 85.88 115 LEU A C 1
ATOM 927 O O . LEU A 1 115 ? -6.924 7.606 7.628 1.00 85.88 115 LEU A O 1
ATOM 931 N N . GLU A 1 116 ? -7.603 9.548 6.738 1.00 85.94 116 GLU A N 1
ATOM 932 C CA . GLU A 1 116 ? -7.647 10.284 8.010 1.00 85.94 116 GLU A CA 1
ATOM 933 C C . GLU A 1 116 ? -8.634 9.684 9.023 1.00 85.94 116 GLU A C 1
ATOM 935 O O . GLU A 1 116 ? -8.453 9.849 10.231 1.00 85.94 116 GLU A O 1
ATOM 940 N N . THR A 1 117 ? -9.648 8.952 8.554 1.00 87.38 117 THR A N 1
ATOM 941 C CA . THR A 1 117 ? -10.626 8.247 9.393 1.00 87.38 117 THR A CA 1
ATOM 942 C C . THR A 1 117 ? -10.867 6.829 8.880 1.00 87.38 117 THR A C 1
ATOM 944 O O . THR A 1 117 ? -10.736 6.556 7.684 1.00 87.38 117 THR A O 1
ATOM 947 N N . GLN A 1 118 ? -11.271 5.908 9.764 1.00 88.88 118 GLN A N 1
ATOM 948 C CA . GLN A 1 118 ? -11.657 4.553 9.354 1.00 88.88 118 GLN A CA 1
ATOM 949 C C . GLN A 1 118 ? -12.809 4.558 8.341 1.00 88.88 118 GLN A C 1
ATOM 951 O O . GLN A 1 118 ? -12.868 3.687 7.480 1.00 88.88 118 GLN A O 1
ATOM 956 N N . GLU A 1 119 ? -13.739 5.510 8.432 1.00 88.50 119 GLU A N 1
ATOM 957 C CA . GLU A 1 119 ? -14.863 5.624 7.495 1.00 88.50 119 GLU A CA 1
ATOM 958 C C . GLU A 1 119 ? -14.384 5.968 6.082 1.00 88.50 119 GLU A C 1
ATOM 960 O O . GLU A 1 119 ? -14.817 5.322 5.128 1.00 88.50 119 GLU A O 1
ATOM 965 N N . ALA A 1 120 ? -13.443 6.910 5.958 1.00 88.62 120 ALA A N 1
ATOM 966 C CA . ALA A 1 120 ? -12.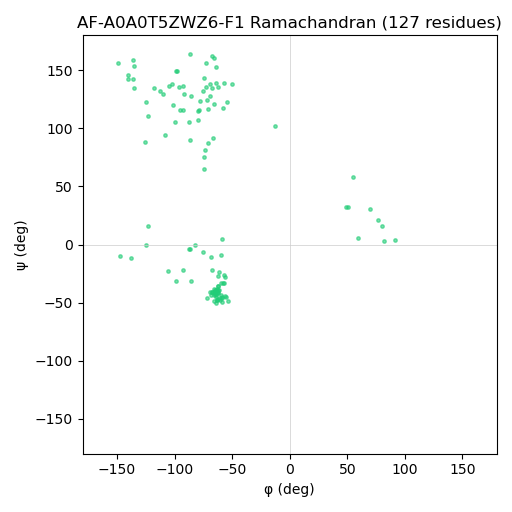824 7.252 4.682 1.00 88.62 120 ALA A CA 1
ATOM 967 C C . ALA A 1 120 ? -12.032 6.064 4.111 1.00 88.62 120 ALA A C 1
ATOM 969 O O . ALA A 1 120 ? -12.210 5.707 2.946 1.00 88.62 120 ALA A O 1
ATOM 970 N N . ALA A 1 121 ? -11.263 5.365 4.956 1.00 89.69 121 ALA A N 1
A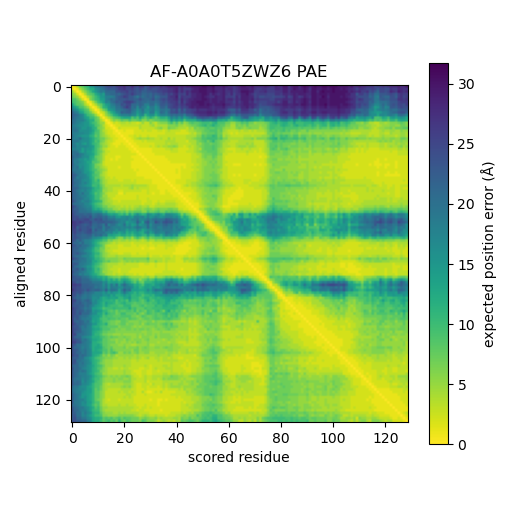TOM 971 C CA . ALA A 1 121 ? -10.553 4.151 4.557 1.00 89.69 121 ALA A CA 1
ATOM 972 C C . ALA A 1 121 ? -11.505 3.053 4.052 1.00 89.69 121 ALA A C 1
ATOM 974 O O . ALA A 1 121 ? -11.258 2.446 3.011 1.00 89.69 121 ALA A O 1
ATOM 975 N N . ASN A 1 122 ? -12.629 2.834 4.742 1.00 91.06 122 ASN A N 1
ATOM 976 C CA . ASN A 1 122 ? -13.644 1.867 4.323 1.00 91.06 122 ASN A CA 1
ATOM 977 C C . ASN A 1 122 ? -14.259 2.231 2.967 1.00 91.06 122 ASN A C 1
ATOM 979 O O . ASN A 1 122 ? -14.510 1.339 2.159 1.00 91.06 122 ASN A O 1
ATOM 983 N N . GLN A 1 123 ? -14.527 3.519 2.732 1.00 91.50 123 GLN A N 1
ATOM 984 C CA . GLN A 1 123 ? -15.082 3.983 1.464 1.00 91.50 123 GLN A CA 1
ATOM 985 C C . GLN A 1 123 ? -14.100 3.734 0.318 1.00 91.50 123 GLN A C 1
ATOM 987 O O . GLN A 1 123 ? -14.477 3.119 -0.674 1.00 91.50 123 GLN A O 1
ATOM 992 N N . ILE A 1 124 ? -12.841 4.148 0.479 1.00 90.50 124 ILE A N 1
ATOM 993 C CA . ILE A 1 124 ? -11.808 3.972 -0.547 1.00 90.50 124 ILE A CA 1
ATOM 994 C C . ILE A 1 124 ? -11.612 2.496 -0.882 1.00 90.50 124 ILE A C 1
ATOM 996 O O . ILE A 1 124 ? -11.576 2.144 -2.059 1.00 90.50 124 ILE A O 1
ATOM 1000 N N . VAL A 1 125 ? -11.527 1.629 0.132 1.00 90.06 125 VAL A N 1
ATOM 1001 C CA . VAL A 1 125 ? -11.393 0.188 -0.102 1.00 90.06 125 VAL A CA 1
ATOM 1002 C C . VAL A 1 125 ? -12.608 -0.359 -0.846 1.00 90.06 125 V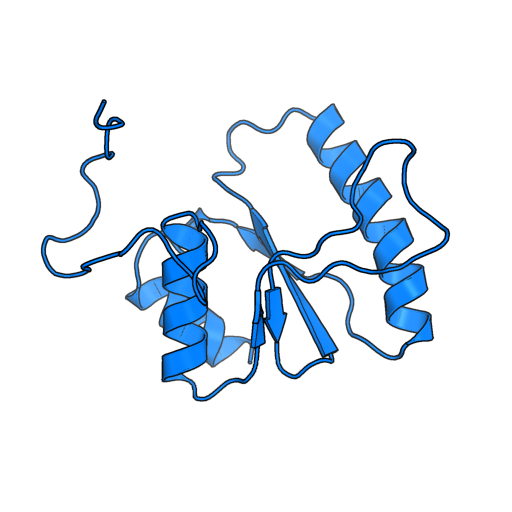AL A C 1
ATOM 1004 O O . VAL A 1 125 ? -12.426 -1.042 -1.843 1.00 90.06 125 VAL A O 1
ATOM 1007 N N . GLY A 1 126 ? -13.830 -0.017 -0.424 1.00 88.12 126 GLY A N 1
ATOM 1008 C CA . GLY A 1 126 ? -15.051 -0.509 -1.071 1.00 88.12 126 GLY A CA 1
ATOM 1009 C C . GLY A 1 126 ? -15.288 0.021 -2.490 1.00 88.12 126 GLY A C 1
ATOM 1010 O O . GLY A 1 126 ? -16.030 -0.595 -3.251 1.00 88.12 126 GLY A O 1
ATOM 1011 N N . GLU A 1 127 ? -14.691 1.157 -2.855 1.00 88.56 127 GLU A N 1
ATOM 1012 C CA . GLU A 1 127 ? -14.744 1.705 -4.215 1.00 88.56 127 GLU A CA 1
ATOM 1013 C C . GLU A 1 127 ? -13.657 1.120 -5.131 1.00 88.56 127 GLU A C 1
ATOM 1015 O O . GLU A 1 127 ? -13.881 1.014 -6.339 1.00 88.56 127 GLU A O 1
ATOM 1020 N N . LYS A 1 128 ? -12.486 0.763 -4.582 1.00 84.44 128 LYS A N 1
ATOM 1021 C CA . LYS A 1 128 ? -11.308 0.338 -5.359 1.00 84.44 128 LYS A CA 1
ATOM 1022 C C . LYS A 1 128 ? -11.108 -1.176 -5.462 1.00 84.44 128 LYS A C 1
ATOM 1024 O O . LYS A 1 128 ? -10.561 -1.604 -6.477 1.00 84.44 128 LYS A O 1
ATOM 1029 N N . PHE A 1 129 ? -11.501 -1.956 -4.452 1.00 84.81 129 PHE A N 1
ATOM 1030 C CA . PHE A 1 129 ? -11.201 -3.391 -4.346 1.00 84.81 129 PHE A CA 1
ATOM 1031 C C . PHE A 1 129 ? -12.467 -4.218 -4.131 1.00 84.81 129 PHE A C 1
ATOM 1033 O O . PHE A 1 129 ? -12.613 -5.248 -4.828 1.00 84.81 129 PHE A O 1
#

Mean predicted aligned error: 8.42 Å